Protein AF-A0A1D1XRZ3-F1 (afdb_monomer)

Secondary structure (DSSP, 8-state):
------PPP------TTHHHHHHHHHHHHHHHHHHHHHHH-SS--SEEEE-SBTTTBSS-GGG--TTS-----TTHHHHHHHHHHTT-EEEEEE--S-HHHHHHHHHHTT-GGG-SEEEE---THHHHTTS--

Organism: NCBI:txid1678845

InterPro domains:
  IPR010036 Magnesium-dependent phosphatase-1, eukaryotic/archaeal-type [PF12689] (44-65)
  IPR010036 Magnesium-dependent phosphatase-1, eukaryotic/archaeal-type [PF12689] (71-125)
  IPR010036 Magnesium-dependent phosphatase-1, eukaryotic/archaeal-type [PTHR17901] (25-129)
  IPR023214 HAD superfamily [G3DSA:3.40.50.1000] (27-130)
  IPR036412 HAD-like superfamily [SSF56784] (45-119)

Mean predicted aligned error: 11.63 Å

pLDDT: mean 78.83, std 21.09, range [36.09, 97.38]

Nearest PDB structures (foldseek):
  1u7p-assembly4_D  TM=8.134E-01  e=3.973E-05  Mus musculus
  2wm8-assembly1_A  TM=6.400E-01  e=1.114E-04  Homo sapiens
  4fyp-assembly1_B  TM=5.823E-01  e=1.012E-02  Arabidopsis thaliana
  1fuy-assembly1_B-2  TM=4.858E-01  e=8.620E-01  Salmonella enterica subsp. enterica serovar Typhimurium

Sequence (133 aa):
EETSSKLPPCGHGSEEGRVGDRAAMGDERVKEEALQILGVFQALPRLVVFDLDYTLWPFYCDCRSKREMPSLYPHAKGILYALKDKGIDVAIASRSSTPDIAKTFLDKLGIKSIFGAQVSLISPFSIYNSLML

Foldseek 3Di:
DDDDDDDDDDDPDPPPPDPVVVLVVLLQVLLVVLLVVQVVDPDDAQEDEFEDDVTQFPHQLQVDDLVDATDGDSNNNSNLVSCVVVNRAYEYEYQHCCVVSVVSNCVSVVNPVSHPYYDHDPPPVVVVVVVPD

Structure (mmCIF, N/CA/C/O backbone):
data_AF-A0A1D1XRZ3-F1
#
_entry.id   AF-A0A1D1XRZ3-F1
#
loop_
_atom_site.group_PDB
_atom_site.id
_atom_site.type_symbol
_atom_site.label_atom_id
_atom_site.label_alt_id
_atom_site.label_comp_id
_atom_site.label_asym_id
_atom_site.label_entity_id
_atom_site.label_seq_id
_atom_site.pdbx_PDB_ins_code
_atom_site.Cartn_x
_atom_site.Cartn_y
_atom_site.Cartn_z
_atom_site.occupancy
_atom_site.B_iso_or_equiv
_atom_site.auth_seq_id
_atom_site.auth_comp_id
_atom_site.auth_asym_id
_atom_site.auth_atom_id
_atom_site.pdbx_PDB_model_num
ATOM 1 N N . GLU A 1 1 ? 62.741 34.752 -0.622 1.00 43.88 1 GLU A N 1
ATOM 2 C CA . GLU A 1 1 ? 61.281 34.722 -0.799 1.00 43.88 1 GLU A CA 1
ATOM 3 C C . GLU A 1 1 ? 60.922 33.487 -1.599 1.00 43.88 1 GLU A C 1
ATOM 5 O O . GLU A 1 1 ? 61.296 33.412 -2.756 1.00 43.88 1 GLU A O 1
ATOM 10 N N . GLU A 1 2 ? 60.261 32.515 -0.979 1.00 38.56 2 GLU A N 1
ATOM 11 C CA . GLU A 1 2 ? 59.437 31.544 -1.702 1.00 38.56 2 GLU A CA 1
ATOM 12 C C . GLU A 1 2 ? 58.365 31.067 -0.717 1.00 38.56 2 GLU A C 1
ATOM 14 O O . GLU A 1 2 ? 58.628 30.342 0.243 1.00 38.56 2 GLU A O 1
ATOM 19 N N . THR A 1 3 ? 57.170 31.631 -0.856 1.00 39.47 3 THR A N 1
ATOM 20 C CA . THR A 1 3 ? 56.033 31.423 0.037 1.00 39.47 3 THR A CA 1
ATOM 21 C C . THR A 1 3 ? 55.259 30.188 -0.415 1.00 39.47 3 THR A C 1
ATOM 23 O O . THR A 1 3 ? 54.497 30.210 -1.378 1.00 39.47 3 THR A O 1
A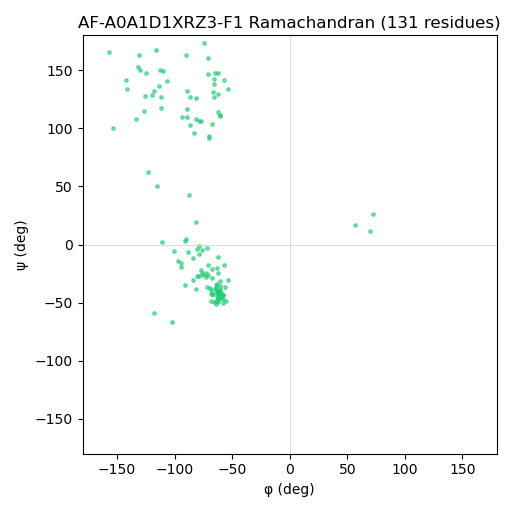TOM 26 N N . SER A 1 4 ? 55.457 29.082 0.303 1.00 44.47 4 SER A N 1
ATOM 27 C CA . SER A 1 4 ? 54.668 27.858 0.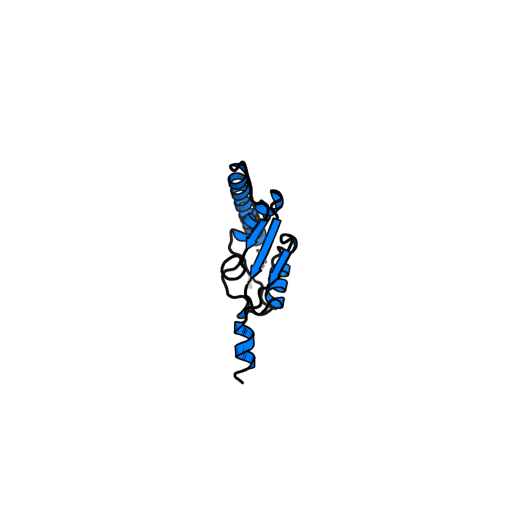152 1.00 44.47 4 SER A CA 1
ATOM 28 C C . SER A 1 4 ? 53.228 28.112 0.618 1.00 44.47 4 SER A C 1
ATOM 30 O O . SER A 1 4 ? 52.946 28.221 1.813 1.00 44.47 4 SER A O 1
ATOM 32 N N . SER A 1 5 ? 52.313 28.266 -0.338 1.00 45.34 5 SER A N 1
ATOM 33 C CA . SER A 1 5 ? 50.883 28.446 -0.094 1.00 45.34 5 SER A CA 1
ATOM 34 C C . SER A 1 5 ? 50.229 27.097 0.215 1.00 45.34 5 SER A C 1
ATOM 36 O O . SER A 1 5 ? 50.043 26.234 -0.640 1.00 45.34 5 SER A O 1
ATOM 38 N N . LYS A 1 6 ? 49.889 26.904 1.490 1.00 53.28 6 LYS A N 1
ATOM 39 C CA . LYS A 1 6 ? 49.174 25.732 1.997 1.00 53.28 6 LYS A CA 1
ATOM 40 C C . LYS A 1 6 ? 47.675 25.916 1.724 1.00 53.28 6 LYS A C 1
ATOM 42 O O . LYS A 1 6 ? 47.035 26.752 2.355 1.00 53.28 6 LYS A O 1
ATOM 47 N N . LEU A 1 7 ? 47.125 25.166 0.770 1.00 43.53 7 LEU A N 1
ATOM 48 C CA . LEU A 1 7 ? 45.678 25.091 0.527 1.00 43.53 7 LEU A CA 1
ATOM 49 C C . LEU A 1 7 ? 44.965 24.430 1.727 1.00 43.53 7 LEU A C 1
ATOM 51 O O . LEU A 1 7 ? 45.513 23.486 2.307 1.00 43.53 7 LEU A O 1
ATOM 55 N N . PRO A 1 8 ? 43.758 24.885 2.114 1.00 42.22 8 PRO A N 1
ATOM 56 C CA . PRO A 1 8 ? 42.988 24.245 3.175 1.00 42.22 8 PRO A CA 1
ATOM 57 C C . PRO A 1 8 ? 42.448 22.878 2.713 1.00 42.22 8 PRO A C 1
ATOM 59 O O . PRO A 1 8 ? 42.118 22.714 1.535 1.00 42.22 8 PRO A O 1
ATOM 62 N N . PRO A 1 9 ? 42.332 21.883 3.612 1.00 42.09 9 PRO A N 1
ATOM 63 C CA . PRO A 1 9 ? 41.766 20.590 3.257 1.00 42.09 9 PRO A CA 1
ATOM 64 C C . PRO A 1 9 ? 40.278 20.740 2.918 1.00 42.09 9 PRO A C 1
ATOM 66 O O . PRO A 1 9 ? 39.512 21.347 3.668 1.00 42.09 9 PRO A O 1
ATOM 69 N N . CYS A 1 10 ? 39.872 20.161 1.787 1.00 39.84 10 CYS A N 1
ATOM 70 C CA . CYS A 1 10 ? 38.468 19.999 1.426 1.00 39.84 10 CYS A CA 1
ATOM 71 C C . CYS A 1 10 ? 37.781 19.135 2.489 1.00 39.84 10 CYS A C 1
ATOM 73 O O . CYS A 1 10 ? 38.061 17.940 2.603 1.00 39.84 10 CYS A O 1
ATOM 75 N N . GLY A 1 11 ? 36.897 19.745 3.278 1.00 41.00 11 GLY A N 1
ATOM 76 C CA . GLY A 1 11 ? 36.048 19.027 4.217 1.00 41.00 11 GLY A CA 1
ATOM 77 C C . GLY A 1 11 ? 35.127 18.075 3.460 1.00 41.00 11 GLY A C 1
ATOM 78 O O . GLY A 1 11 ? 34.259 18.512 2.711 1.00 41.00 11 GLY A O 1
ATOM 79 N N . HIS A 1 12 ? 35.313 16.772 3.663 1.00 41.09 12 HIS A N 1
ATOM 80 C CA . HIS A 1 12 ? 34.293 15.772 3.365 1.00 41.09 12 HIS A CA 1
ATOM 81 C C . HIS A 1 12 ? 33.167 15.937 4.393 1.00 41.09 12 HIS A C 1
ATOM 83 O O . HIS A 1 12 ? 33.223 15.390 5.492 1.00 41.09 12 HIS A O 1
ATOM 89 N N . GLY A 1 13 ? 32.165 16.746 4.053 1.00 36.09 13 GLY A N 1
ATOM 90 C CA . GLY A 1 13 ? 30.874 16.719 4.728 1.00 36.09 13 GLY A CA 1
ATOM 91 C C . GLY A 1 13 ? 30.090 15.512 4.228 1.00 36.09 13 GLY A C 1
ATOM 92 O O . GLY A 1 13 ? 29.612 15.508 3.099 1.00 36.09 13 GLY A O 1
ATOM 93 N N . SER A 1 14 ? 29.976 14.476 5.050 1.00 41.88 14 SER A N 1
ATOM 94 C CA . SER A 1 14 ? 29.066 13.355 4.835 1.00 41.88 14 SER A CA 1
ATOM 95 C C . SER A 1 14 ? 27.617 13.826 5.029 1.00 41.88 14 SER A C 1
ATOM 97 O O . SER A 1 14 ? 27.084 13.837 6.136 1.00 41.88 14 SER A O 1
ATOM 99 N N . GLU A 1 15 ? 26.957 14.227 3.940 1.00 45.53 15 GLU A N 1
ATOM 100 C CA . GLU A 1 15 ? 25.520 14.560 3.900 1.00 45.53 15 GLU A CA 1
ATOM 101 C C . GLU A 1 15 ? 24.600 13.324 3.781 1.00 45.53 15 GLU A C 1
ATOM 103 O O . GLU A 1 15 ? 23.425 13.442 3.441 1.00 45.53 15 GLU A O 1
ATOM 108 N N . GLU A 1 16 ? 25.079 12.122 4.105 1.00 42.56 16 GLU A N 1
ATOM 109 C CA . GLU A 1 16 ? 24.305 10.879 3.931 1.00 42.56 16 GLU A CA 1
ATOM 110 C C . GLU A 1 16 ? 23.281 10.593 5.051 1.00 42.56 16 GLU A C 1
ATOM 112 O O . GLU A 1 16 ? 22.487 9.665 4.934 1.00 42.56 16 GLU A O 1
ATOM 117 N N . GLY A 1 17 ? 23.213 11.410 6.109 1.00 43.34 17 GLY A N 1
ATOM 118 C CA . GLY A 1 17 ? 22.312 11.170 7.252 1.00 43.34 17 GLY A CA 1
ATOM 119 C C . GLY A 1 17 ? 20.965 11.907 7.245 1.00 43.34 17 GLY A C 1
ATOM 120 O O . GLY A 1 17 ? 20.091 11.581 8.035 1.00 43.34 17 GLY A O 1
ATOM 121 N N . ARG A 1 18 ? 20.756 12.925 6.396 1.00 50.03 18 ARG A N 1
ATOM 122 C CA . ARG A 1 18 ? 19.647 13.891 6.596 1.00 50.03 18 ARG A CA 1
ATOM 123 C C . ARG A 1 18 ? 18.358 13.562 5.829 1.00 50.03 18 ARG A C 1
ATOM 125 O O . ARG A 1 18 ? 17.291 14.079 6.160 1.00 50.03 18 ARG A O 1
ATOM 132 N N . VAL A 1 19 ? 18.444 12.736 4.785 1.00 56.22 19 VAL A N 1
ATOM 133 C CA . VAL A 1 19 ? 17.304 12.439 3.895 1.00 56.22 19 VAL A CA 1
ATOM 134 C C . VAL A 1 19 ? 16.377 11.376 4.496 1.00 56.22 19 VAL A C 1
ATOM 136 O O . VAL A 1 19 ? 15.158 11.518 4.399 1.00 56.22 19 VAL A O 1
ATOM 139 N N . GLY A 1 20 ? 16.936 10.363 5.171 1.00 57.34 20 GLY A N 1
ATOM 140 C CA . GLY A 1 20 ? 16.165 9.290 5.813 1.00 57.34 20 GLY A CA 1
ATOM 141 C C . GLY A 1 20 ? 15.247 9.796 6.928 1.00 57.34 20 GLY A C 1
ATOM 142 O O . GLY A 1 20 ? 14.062 9.466 6.947 1.00 57.34 20 GLY A O 1
ATOM 143 N N . ASP A 1 21 ? 15.760 10.684 7.781 1.00 59.59 21 ASP A N 1
ATOM 144 C CA . ASP A 1 21 ? 15.007 11.236 8.913 1.00 59.59 21 ASP A CA 1
ATOM 145 C C . ASP A 1 21 ? 13.808 12.079 8.464 1.00 59.59 21 ASP A C 1
ATOM 147 O O . ASP A 1 21 ? 12.730 11.999 9.048 1.00 59.59 21 ASP A O 1
ATOM 151 N N . ARG A 1 22 ? 13.942 12.858 7.381 1.00 65.44 22 ARG A N 1
ATOM 152 C CA . ARG A 1 22 ? 12.825 13.670 6.865 1.00 65.44 22 ARG A CA 1
ATOM 153 C C . ARG A 1 22 ? 11.703 12.822 6.277 1.00 65.44 22 ARG A C 1
ATOM 155 O O . ARG A 1 22 ? 10.539 13.164 6.467 1.00 65.44 22 ARG A O 1
ATOM 162 N N . ALA A 1 23 ? 12.041 11.747 5.565 1.00 68.12 23 ALA A N 1
ATOM 163 C CA . ALA A 1 23 ? 11.046 10.837 5.006 1.00 68.12 23 ALA A CA 1
ATOM 164 C C . ALA A 1 23 ? 10.302 10.082 6.118 1.00 68.12 23 ALA A C 1
ATOM 166 O O . ALA A 1 23 ? 9.077 10.019 6.092 1.00 68.12 23 ALA A O 1
ATOM 167 N N . ALA A 1 24 ? 11.024 9.604 7.137 1.00 72.38 24 ALA A N 1
ATOM 168 C CA . ALA A 1 24 ? 10.428 8.952 8.301 1.00 72.38 24 ALA A CA 1
ATOM 169 C C . ALA A 1 24 ? 9.495 9.891 9.087 1.00 72.38 24 ALA A C 1
ATOM 171 O O . ALA A 1 24 ? 8.384 9.505 9.439 1.00 72.38 24 ALA A O 1
ATOM 172 N N . MET A 1 25 ? 9.900 11.150 9.289 1.00 75.88 25 MET A N 1
ATOM 173 C CA . MET A 1 25 ? 9.043 12.177 9.897 1.00 75.88 25 MET A CA 1
ATOM 174 C C . MET A 1 25 ? 7.796 12.480 9.054 1.00 75.88 25 MET A C 1
ATOM 176 O O . MET A 1 25 ? 6.742 12.797 9.600 1.00 75.88 25 MET A O 1
ATOM 180 N N . GLY A 1 26 ? 7.904 12.404 7.724 1.00 85.38 26 GLY A N 1
ATOM 181 C CA . GLY A 1 26 ? 6.763 12.520 6.817 1.00 85.38 26 GLY A CA 1
ATOM 182 C C . GLY A 1 26 ? 5.783 11.359 6.981 1.00 85.38 26 GLY A C 1
ATOM 183 O O . GLY A 1 26 ? 4.593 11.597 7.170 1.00 85.38 26 GLY A O 1
ATOM 184 N N . ASP A 1 27 ? 6.291 10.125 6.975 1.00 89.12 27 ASP A N 1
ATOM 185 C CA . ASP A 1 27 ? 5.490 8.910 7.159 1.00 89.12 27 ASP A CA 1
ATOM 186 C C . ASP A 1 27 ? 4.721 8.928 8.492 1.00 89.12 27 ASP A C 1
ATOM 188 O O . ASP A 1 27 ? 3.536 8.590 8.517 1.00 89.12 27 ASP A O 1
ATOM 192 N N . GLU A 1 28 ? 5.369 9.352 9.584 1.00 93.44 28 GLU A N 1
ATOM 193 C CA . GLU A 1 28 ? 4.752 9.378 10.918 1.00 93.44 28 GLU A CA 1
ATOM 194 C C . GLU A 1 28 ? 3.610 10.395 10.998 1.00 93.44 28 GLU A C 1
ATOM 196 O O . GLU A 1 28 ? 2.527 10.073 11.479 1.00 93.44 28 GLU A O 1
ATOM 201 N N . ARG A 1 29 ? 3.789 11.594 10.431 1.00 95.25 29 ARG A N 1
ATOM 202 C CA . ARG A 1 29 ? 2.717 12.601 10.374 1.00 95.25 29 ARG A CA 1
ATOM 203 C C . ARG A 1 29 ? 1.499 12.097 9.605 1.00 95.25 29 ARG A C 1
ATOM 205 O O . ARG A 1 29 ? 0.370 12.253 10.057 1.00 95.25 29 ARG A O 1
ATOM 212 N N . VAL A 1 30 ? 1.725 11.456 8.458 1.00 96.62 30 VAL A N 1
ATOM 213 C CA . VAL A 1 30 ? 0.640 10.877 7.649 1.00 96.62 30 VAL A CA 1
ATOM 214 C C . VAL A 1 30 ? -0.078 9.768 8.408 1.00 96.62 30 VAL A C 1
ATOM 216 O O . VAL A 1 30 ? -1.303 9.660 8.351 1.00 96.62 30 VAL A O 1
ATOM 219 N N . LYS A 1 31 ? 0.678 8.938 9.128 1.00 96.81 31 LYS A N 1
ATOM 220 C CA . LYS A 1 31 ? 0.126 7.884 9.972 1.00 96.81 31 LYS A CA 1
ATOM 221 C C . LYS A 1 31 ? -0.747 8.465 11.088 1.00 96.81 31 LYS A C 1
ATOM 223 O O . LYS A 1 31 ? -1.864 7.988 11.273 1.00 96.81 31 LYS A O 1
ATOM 228 N N . GLU A 1 32 ? -0.280 9.486 11.804 1.00 97.00 32 GLU A N 1
ATOM 229 C CA . GLU A 1 32 ? -1.047 10.164 12.857 1.00 97.00 32 GLU A CA 1
ATOM 230 C C . GLU A 1 32 ? -2.363 10.745 12.322 1.00 97.00 32 GLU A C 1
ATOM 232 O O . GLU A 1 32 ? -3.424 10.502 12.899 1.00 97.00 32 GLU A O 1
ATOM 237 N N . GLU A 1 33 ? -2.318 11.446 11.186 1.00 97.38 33 GLU A N 1
ATOM 238 C CA . GLU A 1 33 ? -3.510 11.992 10.525 1.00 97.38 33 GLU A CA 1
ATOM 239 C C . GLU A 1 33 ? -4.497 10.879 10.131 1.00 97.38 33 GLU A C 1
ATOM 241 O O . GLU A 1 33 ? -5.696 10.964 10.413 1.00 97.38 33 GLU A O 1
ATOM 246 N N . ALA A 1 34 ? -4.006 9.782 9.548 1.00 97.00 34 ALA A N 1
ATOM 247 C CA . ALA A 1 34 ? -4.840 8.635 9.203 1.00 97.00 34 ALA A CA 1
ATOM 248 C C . ALA A 1 34 ? -5.461 7.970 10.448 1.00 97.00 34 ALA A C 1
ATOM 250 O O . ALA A 1 34 ? -6.640 7.612 10.433 1.00 97.00 34 ALA A O 1
ATOM 251 N N . LEU A 1 35 ? -4.713 7.844 11.549 1.00 97.38 35 LEU A N 1
ATOM 252 C CA . LEU A 1 35 ? -5.218 7.310 12.818 1.00 97.38 35 LEU A CA 1
ATOM 253 C C . LEU A 1 35 ? -6.309 8.191 13.432 1.00 97.38 35 LEU A C 1
ATOM 255 O O . LEU A 1 35 ? -7.268 7.650 13.994 1.00 97.38 35 LEU A O 1
ATOM 259 N N . GLN A 1 36 ? -6.180 9.516 13.319 1.00 97.06 36 GLN A N 1
ATOM 260 C CA . GLN A 1 36 ? -7.211 10.461 13.746 1.00 97.06 36 GLN A CA 1
ATOM 261 C C . GLN A 1 36 ? -8.491 10.257 12.940 1.00 97.06 36 GLN A C 1
ATOM 263 O O . GLN A 1 36 ? -9.546 10.067 13.539 1.00 97.06 36 GLN A O 1
ATOM 268 N N . ILE A 1 37 ? -8.393 10.199 11.607 1.00 96.19 37 ILE A N 1
ATOM 269 C CA . ILE A 1 37 ? -9.541 9.962 10.720 1.00 96.19 37 ILE A CA 1
ATOM 270 C C . ILE A 1 37 ? -10.227 8.640 11.072 1.00 96.19 37 ILE A C 1
ATOM 272 O O . ILE A 1 37 ? -11.433 8.618 11.304 1.00 96.19 37 ILE A O 1
ATOM 276 N N . LEU A 1 38 ? -9.466 7.546 11.184 1.00 95.56 38 LEU A N 1
ATOM 277 C CA . LEU A 1 38 ? -10.000 6.235 11.567 1.00 95.56 38 LEU A CA 1
ATOM 278 C C . LEU A 1 38 ? -10.645 6.260 12.964 1.00 95.56 38 LEU A C 1
ATOM 280 O O . LEU A 1 38 ? -11.599 5.531 13.211 1.00 95.56 38 LEU A O 1
ATOM 284 N N . GLY A 1 39 ? -10.153 7.101 13.878 1.00 94.62 39 GLY A N 1
ATOM 285 C CA . GLY A 1 39 ? -10.702 7.268 15.225 1.00 94.62 39 GLY A CA 1
ATOM 286 C C . GLY A 1 39 ? -12.060 7.974 15.292 1.00 94.62 39 GLY A C 1
ATOM 287 O O . GLY A 1 39 ? -12.739 7.845 16.307 1.00 94.62 39 GLY A O 1
ATOM 288 N N . VAL A 1 40 ? -12.476 8.688 14.239 1.00 96.62 40 VAL A N 1
ATOM 289 C CA . VAL A 1 40 ? -13.789 9.364 14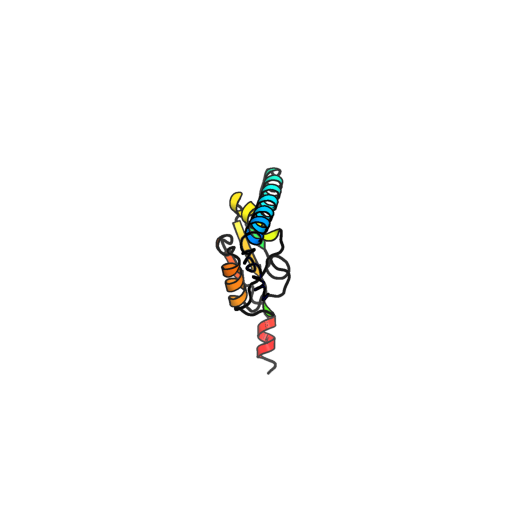.185 1.00 96.62 40 VAL A CA 1
ATOM 290 C C . VAL A 1 40 ? -14.929 8.372 13.924 1.00 96.62 40 VAL A C 1
ATOM 292 O O . VAL A 1 40 ? -16.078 8.626 14.289 1.00 96.62 40 VAL A O 1
ATOM 295 N N . PHE A 1 41 ? -14.638 7.230 13.303 1.00 93.94 41 PHE A N 1
ATOM 296 C CA . PHE A 1 41 ? -15.654 6.256 12.916 1.00 93.94 41 PHE A CA 1
ATOM 297 C C . PHE A 1 41 ? -15.924 5.245 14.036 1.00 93.94 41 PHE A C 1
ATOM 299 O O . PHE A 1 41 ? -15.008 4.640 14.585 1.00 93.94 41 PHE A O 1
ATOM 306 N N . GLN A 1 42 ? -17.206 5.009 14.337 1.00 92.31 42 GLN A N 1
ATOM 307 C CA . GLN A 1 42 ? -17.621 3.995 15.321 1.00 92.31 42 GLN A CA 1
ATOM 308 C C . GLN A 1 42 ? -17.446 2.560 14.807 1.00 92.31 42 GLN A C 1
ATOM 310 O O . GLN A 1 42 ? -17.248 1.638 15.595 1.00 92.31 42 GLN A O 1
ATOM 315 N N . ALA A 1 43 ? -17.528 2.367 13.490 1.00 95.00 43 ALA A N 1
ATOM 316 C CA . ALA A 1 43 ? -17.360 1.079 12.838 1.00 95.00 43 ALA A CA 1
ATOM 317 C C . ALA A 1 43 ? -16.280 1.191 11.762 1.00 95.00 43 ALA A C 1
ATOM 319 O O . ALA A 1 43 ? -16.346 2.064 10.896 1.00 95.00 43 ALA A O 1
ATOM 320 N N . LEU A 1 44 ? -15.301 0.289 11.820 1.00 96.00 44 LEU A N 1
ATOM 321 C CA . LEU A 1 44 ? -14.208 0.200 10.859 1.00 96.00 44 LEU A CA 1
ATOM 322 C C . LEU A 1 44 ? -14.353 -1.066 10.006 1.00 96.00 44 LEU A C 1
ATOM 324 O O . LEU A 1 44 ? -14.886 -2.075 10.483 1.00 96.00 44 LEU A O 1
ATOM 328 N N . PRO A 1 45 ? -13.892 -1.037 8.745 1.00 95.62 45 PRO A N 1
ATOM 329 C CA 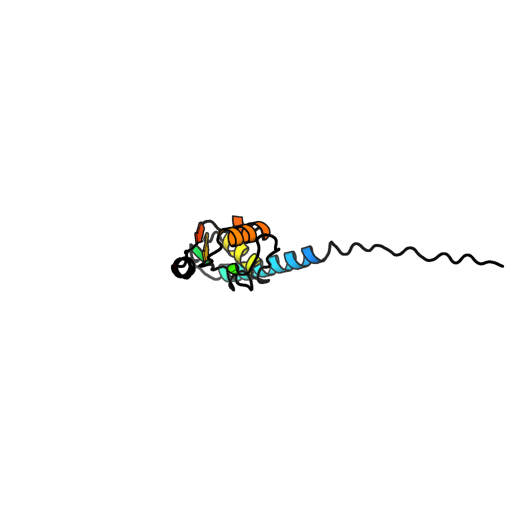. PRO A 1 45 ? -13.836 -2.240 7.931 1.00 95.62 45 PRO A CA 1
ATOM 330 C C . PRO A 1 45 ? -12.898 -3.263 8.572 1.00 95.62 45 PRO A C 1
ATOM 332 O O . PRO A 1 45 ? -11.894 -2.910 9.185 1.00 95.62 45 PRO A O 1
ATOM 335 N N . ARG A 1 46 ? -13.205 -4.549 8.392 1.00 94.56 46 ARG A N 1
ATOM 336 C CA . ARG A 1 46 ? -12.321 -5.632 8.849 1.00 94.56 46 ARG A CA 1
ATOM 337 C C . ARG A 1 46 ? -11.144 -5.868 7.908 1.00 94.56 46 ARG A C 1
ATOM 339 O O . ARG A 1 46 ? -10.116 -6.346 8.359 1.00 94.56 46 ARG A O 1
ATOM 346 N N . LEU A 1 47 ? -11.313 -5.541 6.626 1.00 94.81 47 LEU A N 1
ATOM 347 C CA . LEU A 1 47 ? -10.340 -5.770 5.565 1.00 94.81 47 LEU A CA 1
ATOM 348 C C . LEU A 1 47 ? -10.328 -4.584 4.598 1.00 94.81 47 LEU A C 1
ATOM 350 O O . LEU A 1 47 ? -11.387 -4.151 4.141 1.00 94.81 47 LEU A O 1
ATOM 354 N N . VAL A 1 48 ? -9.136 -4.115 4.239 1.00 95.38 48 VAL A N 1
ATOM 355 C CA . VAL A 1 48 ? -8.902 -3.170 3.141 1.00 95.38 48 VAL A CA 1
ATOM 356 C C . VAL A 1 48 ? -7.994 -3.834 2.112 1.00 95.38 48 VAL A C 1
ATOM 358 O O . VAL A 1 48 ? -6.941 -4.375 2.449 1.00 95.38 48 VAL A O 1
ATOM 361 N N . VAL A 1 49 ? -8.406 -3.803 0.845 1.00 94.88 49 VAL A N 1
ATOM 362 C CA . VAL A 1 49 ? -7.663 -4.411 -0.263 1.00 94.88 49 VAL A CA 1
ATOM 363 C C . VAL A 1 49 ? -7.118 -3.312 -1.168 1.00 94.88 49 VAL A C 1
ATOM 365 O O . VAL A 1 49 ? -7.881 -2.467 -1.629 1.00 94.88 49 VAL A O 1
ATOM 368 N N . PHE A 1 50 ? -5.813 -3.336 -1.429 1.00 94.00 50 PHE A N 1
ATOM 369 C CA . PHE A 1 50 ? -5.134 -2.404 -2.330 1.00 94.00 50 PHE A CA 1
ATOM 370 C C . PHE A 1 50 ? -4.748 -3.091 -3.643 1.00 94.00 50 PHE A C 1
ATOM 372 O O . PHE A 1 50 ? -4.267 -4.226 -3.637 1.00 94.00 50 PHE A O 1
ATOM 379 N N . ASP A 1 51 ? -4.897 -2.386 -4.765 1.00 93.12 51 ASP A N 1
ATOM 380 C CA . ASP A 1 51 ? -4.103 -2.692 -5.961 1.00 93.12 51 ASP A CA 1
ATOM 381 C C . ASP A 1 51 ? -2.658 -2.193 -5.763 1.00 93.12 51 ASP A C 1
ATOM 383 O O . ASP A 1 51 ? -2.324 -1.557 -4.761 1.00 93.12 51 ASP A O 1
ATOM 387 N N . LEU A 1 52 ? -1.774 -2.513 -6.700 1.00 92.56 52 LEU A N 1
ATOM 388 C CA . LEU A 1 52 ? -0.369 -2.134 -6.684 1.00 92.56 52 LEU A CA 1
ATOM 389 C C . LEU A 1 52 ? -0.096 -0.958 -7.624 1.00 92.56 52 LEU A C 1
ATOM 391 O O . LEU A 1 52 ? 0.225 0.145 -7.168 1.00 92.56 52 LEU A O 1
ATOM 395 N N . ASP A 1 53 ? -0.242 -1.199 -8.926 1.00 92.31 53 ASP A N 1
ATOM 396 C CA . ASP A 1 53 ? 0.122 -0.256 -9.981 1.00 92.31 53 ASP A CA 1
ATOM 397 C C . ASP A 1 53 ? -0.770 0.984 -9.924 1.00 92.31 53 ASP A C 1
ATOM 399 O O . ASP A 1 53 ? -1.995 0.888 -9.890 1.00 92.31 53 ASP A O 1
ATOM 403 N N . TYR A 1 54 ? -0.150 2.164 -9.871 1.00 93.69 54 TYR A N 1
ATOM 404 C CA . TYR A 1 54 ? -0.829 3.456 -9.696 1.00 93.69 54 TYR A CA 1
ATOM 405 C C . TYR A 1 54 ? -1.700 3.575 -8.436 1.00 93.69 54 TYR A C 1
ATOM 407 O O . TYR A 1 54 ? -2.497 4.502 -8.322 1.00 93.69 54 TYR A O 1
ATOM 415 N N . THR A 1 55 ? -1.508 2.683 -7.462 1.00 94.81 55 THR A N 1
ATOM 416 C CA . THR A 1 55 ? -2.171 2.745 -6.154 1.00 94.81 55 THR A CA 1
ATOM 417 C C . THR A 1 55 ? -1.143 2.915 -5.043 1.00 94.81 55 THR A C 1
ATOM 419 O O . THR A 1 55 ? -1.165 3.912 -4.326 1.00 94.81 55 THR A O 1
ATOM 422 N N . LEU A 1 56 ? -0.194 1.982 -4.920 1.00 94.50 56 LEU A N 1
ATOM 423 C CA . LEU A 1 56 ? 0.893 2.085 -3.942 1.00 94.50 56 LEU A CA 1
ATOM 424 C C . LEU A 1 56 ? 2.120 2.787 -4.524 1.00 94.50 56 LEU A C 1
ATOM 426 O O . LEU A 1 56 ? 2.792 3.537 -3.816 1.00 94.50 56 LEU A O 1
ATOM 430 N N . TRP A 1 57 ? 2.387 2.585 -5.814 1.00 94.50 57 TRP A N 1
ATOM 431 C CA . TRP A 1 57 ? 3.527 3.166 -6.517 1.00 94.50 57 TRP A CA 1
ATOM 432 C C . TRP A 1 57 ? 3.127 3.806 -7.858 1.00 94.50 57 TRP A C 1
ATOM 434 O O . TRP A 1 57 ? 2.157 3.375 -8.482 1.00 94.50 57 TRP A O 1
ATOM 444 N N . PRO A 1 58 ? 3.865 4.824 -8.344 1.00 94.38 58 PRO A N 1
ATOM 445 C CA . PRO A 1 58 ? 3.483 5.607 -9.523 1.00 94.38 58 PRO A CA 1
ATOM 446 C C . PRO A 1 58 ? 3.966 4.992 -10.854 1.00 94.38 58 PRO A C 1
ATOM 448 O O . PRO A 1 58 ? 4.502 5.695 -11.712 1.00 94.38 58 PRO A O 1
ATOM 451 N N . PHE A 1 59 ? 3.849 3.674 -11.031 1.00 92.00 59 PHE A N 1
ATOM 452 C CA . PHE A 1 59 ? 4.285 2.977 -12.249 1.00 92.00 59 PHE A CA 1
ATOM 453 C C . PHE A 1 59 ? 3.570 1.634 -12.447 1.00 92.00 59 PHE A C 1
ATOM 455 O O . PHE A 1 59 ? 2.991 1.093 -11.510 1.00 92.00 59 PHE A O 1
ATOM 462 N N . TYR A 1 60 ? 3.670 1.077 -13.658 1.00 90.75 60 TYR A N 1
ATOM 463 C CA . TYR A 1 60 ? 3.348 -0.327 -13.931 1.00 90.75 60 TYR A CA 1
ATOM 464 C C . TYR A 1 60 ? 4.517 -1.233 -13.539 1.00 90.75 60 TYR A C 1
ATOM 466 O O . TYR A 1 60 ? 5.642 -1.027 -14.006 1.00 90.75 60 TYR A O 1
ATOM 474 N N . CYS A 1 61 ? 4.261 -2.238 -12.704 1.00 88.00 61 CYS A N 1
ATOM 475 C CA . CYS A 1 61 ? 5.270 -3.192 -12.246 1.00 88.00 61 CYS A CA 1
ATOM 476 C C . CYS A 1 61 ? 5.839 -4.031 -13.404 1.00 88.00 61 CYS A C 1
ATOM 478 O O . CYS A 1 61 ? 7.043 -4.274 -13.453 1.00 88.00 61 CYS A O 1
ATOM 480 N N . ASP A 1 62 ? 5.000 -4.366 -14.390 1.00 85.62 62 ASP A N 1
ATOM 481 C CA . ASP A 1 62 ? 5.357 -5.213 -15.540 1.00 85.62 62 ASP A CA 1
ATOM 482 C C . ASP A 1 62 ? 6.444 -4.596 -16.448 1.00 85.62 62 ASP A C 1
ATOM 484 O O . ASP A 1 62 ? 7.127 -5.309 -17.179 1.00 85.62 62 ASP A O 1
ATOM 488 N N . CYS A 1 63 ? 6.656 -3.278 -16.381 1.00 84.19 63 CYS A N 1
ATOM 489 C CA . CYS A 1 63 ? 7.695 -2.573 -17.141 1.00 84.19 63 CYS A CA 1
ATOM 490 C C . CYS A 1 63 ? 9.044 -2.480 -16.403 1.00 84.19 63 CYS A C 1
ATOM 492 O O . CYS A 1 63 ? 9.938 -1.763 -16.857 1.00 84.19 63 CYS A O 1
ATOM 494 N N . ARG A 1 64 ? 9.181 -3.113 -15.233 1.00 88.06 64 ARG A N 1
ATOM 495 C CA . ARG A 1 64 ? 10.310 -2.914 -14.315 1.00 88.06 64 ARG A CA 1
ATOM 496 C C . ARG A 1 64 ? 11.142 -4.173 -14.146 1.00 88.06 64 ARG A C 1
ATOM 498 O O . ARG A 1 64 ? 10.753 -5.268 -14.531 1.00 88.06 64 ARG A O 1
ATOM 505 N N . SER A 1 65 ? 12.316 -4.015 -13.544 1.00 91.19 65 SER A N 1
ATOM 506 C CA . SER A 1 65 ? 13.205 -5.117 -13.194 1.00 91.19 65 SER A CA 1
ATOM 507 C C . SER A 1 65 ? 13.328 -5.301 -11.681 1.00 9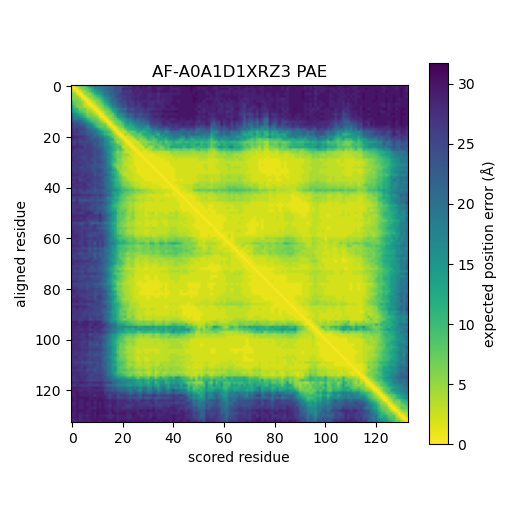1.19 65 SER A C 1
ATOM 509 O O . SER A 1 65 ? 13.341 -4.342 -10.911 1.00 91.19 65 SER A O 1
ATOM 511 N N . LYS A 1 66 ? 13.562 -6.544 -11.237 1.00 89.69 66 LYS A N 1
ATOM 512 C CA . LYS A 1 66 ? 13.845 -6.870 -9.823 1.00 89.69 66 LYS A CA 1
ATOM 513 C C . LYS A 1 66 ? 15.050 -6.132 -9.242 1.00 89.69 66 LYS A C 1
ATOM 515 O O . LYS A 1 66 ? 15.217 -6.112 -8.026 1.00 89.69 66 LYS A O 1
ATOM 520 N N . ARG A 1 67 ? 15.933 -5.580 -10.078 1.00 90.88 67 ARG A N 1
ATOM 521 C CA . ARG A 1 67 ? 17.141 -4.867 -9.637 1.00 90.88 67 ARG A CA 1
ATOM 522 C C . ARG A 1 67 ? 16.838 -3.433 -9.216 1.00 90.88 67 ARG A C 1
ATOM 524 O O . ARG A 1 67 ? 17.507 -2.935 -8.318 1.00 90.88 67 ARG A O 1
ATOM 531 N N . GLU A 1 68 ? 15.793 -2.825 -9.765 1.00 91.94 68 GLU A N 1
ATOM 532 C CA . GLU A 1 68 ? 15.395 -1.453 -9.442 1.00 91.94 68 GLU A CA 1
ATOM 533 C C . GLU A 1 68 ? 14.943 -1.307 -7.984 1.00 91.94 68 GLU A C 1
ATOM 535 O O . GLU A 1 68 ? 14.395 -2.241 -7.386 1.00 91.94 68 GLU A O 1
ATOM 540 N N . MET A 1 69 ? 15.206 -0.134 -7.404 1.00 93.62 69 MET A N 1
ATOM 541 C CA . MET A 1 69 ? 14.651 0.262 -6.114 1.00 93.62 69 MET A CA 1
ATOM 542 C C . MET A 1 69 ? 13.315 0.973 -6.368 1.00 93.62 69 MET A C 1
ATOM 544 O O . MET A 1 69 ? 13.326 2.071 -6.927 1.00 93.62 69 MET A O 1
ATOM 548 N N . PRO A 1 70 ? 12.172 0.363 -6.020 1.0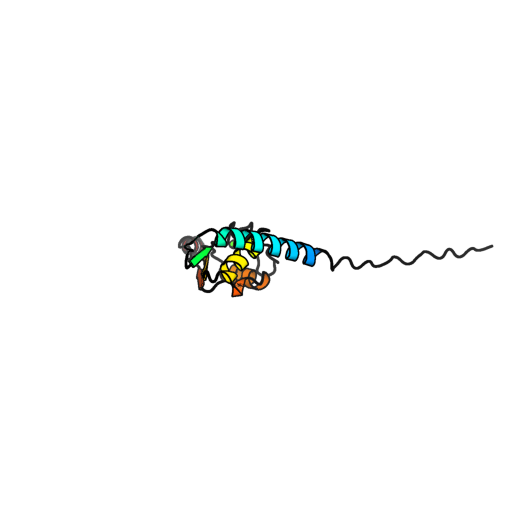0 93.94 70 PRO A N 1
ATOM 549 C CA . PRO A 1 70 ? 10.875 1.009 -6.181 1.00 93.94 70 PRO A CA 1
ATOM 550 C C . PRO A 1 70 ? 10.695 2.150 -5.172 1.00 93.94 70 PRO A C 1
ATOM 552 O O . PRO A 1 70 ? 11.335 2.181 -4.120 1.00 93.94 70 PRO A O 1
ATOM 555 N N . SER A 1 71 ? 9.764 3.052 -5.466 1.00 94.00 71 SER A N 1
ATOM 556 C CA . SER A 1 71 ? 9.288 4.078 -4.539 1.00 94.00 71 SER A CA 1
ATOM 557 C C . SER A 1 71 ? 7.771 3.999 -4.392 1.00 94.00 71 SER A C 1
ATOM 559 O O . SER A 1 71 ? 7.060 3.624 -5.325 1.00 94.00 71 SER A O 1
ATOM 561 N N . LEU A 1 72 ? 7.280 4.341 -3.203 1.00 95.12 72 LEU A N 1
ATOM 562 C CA . LEU A 1 72 ? 5.854 4.478 -2.925 1.00 95.12 72 LEU A CA 1
ATOM 563 C C . LEU A 1 72 ? 5.395 5.914 -3.183 1.00 95.12 72 LEU A C 1
ATOM 565 O O . LEU A 1 72 ? 6.201 6.848 -3.184 1.00 95.12 72 LEU A O 1
ATOM 569 N N . TYR A 1 73 ? 4.083 6.105 -3.313 1.00 95.44 73 TYR A N 1
ATOM 570 C CA . TYR A 1 73 ? 3.511 7.427 -3.082 1.00 95.44 73 TYR A CA 1
ATOM 571 C C . TYR A 1 73 ? 3.870 7.917 -1.668 1.00 95.44 73 TYR A C 1
ATOM 573 O O . TYR A 1 73 ? 3.813 7.115 -0.730 1.00 95.44 73 TYR A O 1
ATOM 581 N N . PRO A 1 74 ? 4.172 9.219 -1.480 1.00 92.75 74 PRO A N 1
ATOM 582 C CA . PRO A 1 74 ? 4.667 9.749 -0.204 1.00 92.75 74 PRO A CA 1
ATOM 583 C C . PRO A 1 74 ? 3.791 9.424 1.011 1.00 92.75 74 PRO A C 1
ATOM 585 O O . PRO A 1 74 ? 4.296 9.270 2.111 1.00 92.75 74 PRO A O 1
ATOM 588 N N . HIS A 1 75 ? 2.479 9.293 0.811 1.00 94.81 75 HIS A N 1
ATOM 589 C CA . HIS A 1 75 ? 1.515 9.054 1.887 1.00 94.81 75 HIS A CA 1
ATOM 590 C C . HIS A 1 75 ? 1.188 7.566 2.096 1.00 94.81 75 HIS A C 1
ATOM 592 O O . HIS A 1 75 ? 0.624 7.190 3.121 1.00 94.81 75 HIS A O 1
ATOM 598 N N . ALA A 1 76 ? 1.514 6.698 1.131 1.00 95.75 76 ALA A N 1
ATOM 599 C CA . ALA A 1 76 ? 1.027 5.318 1.127 1.00 95.75 76 ALA A CA 1
ATOM 600 C C . ALA A 1 76 ? 1.533 4.528 2.338 1.00 95.75 76 ALA A C 1
ATOM 602 O O . ALA A 1 76 ? 0.773 3.796 2.969 1.00 95.75 76 ALA A O 1
ATOM 603 N N . LYS A 1 77 ? 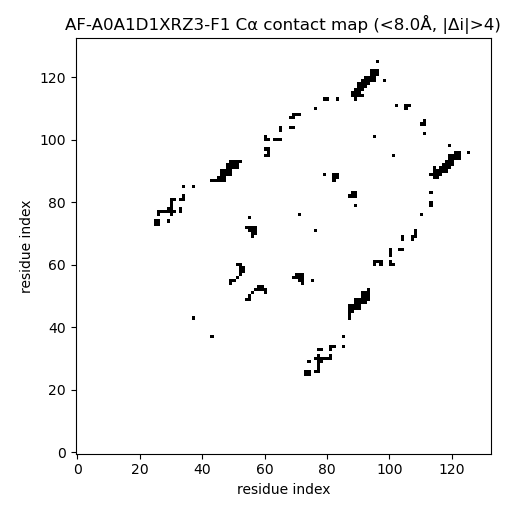2.806 4.708 2.701 1.00 94.69 77 LYS A N 1
ATOM 604 C CA . LYS A 1 77 ? 3.419 3.990 3.818 1.00 94.69 77 LYS A CA 1
ATOM 605 C C . LYS A 1 77 ? 2.763 4.347 5.156 1.00 94.69 77 LYS A C 1
ATOM 607 O O . LYS A 1 77 ? 2.360 3.437 5.876 1.00 94.69 77 LYS A O 1
ATOM 612 N N . GLY A 1 78 ? 2.577 5.637 5.449 1.00 95.50 78 GLY A N 1
ATOM 613 C CA . GLY A 1 78 ? 1.891 6.092 6.665 1.00 95.50 78 GLY A CA 1
ATOM 614 C C . GLY A 1 78 ? 0.461 5.546 6.785 1.00 95.50 78 GLY A C 1
ATOM 615 O O . GLY A 1 78 ? 0.082 5.034 7.838 1.00 95.50 78 GLY A O 1
ATOM 616 N N . ILE A 1 79 ? -0.301 5.549 5.684 1.00 96.81 79 ILE A N 1
ATOM 617 C CA . ILE A 1 79 ? -1.668 4.997 5.639 1.00 96.81 79 ILE A CA 1
ATOM 618 C C . ILE A 1 79 ? -1.674 3.490 5.938 1.00 96.81 79 ILE A C 1
ATOM 620 O O . ILE A 1 79 ? -2.475 3.025 6.749 1.00 96.81 79 ILE A O 1
ATOM 624 N N . LEU A 1 80 ? -0.772 2.720 5.319 1.00 96.12 80 LEU A N 1
ATOM 625 C CA . LEU A 1 80 ? -0.669 1.273 5.540 1.00 96.12 80 LEU A CA 1
ATOM 626 C C . LEU A 1 80 ? -0.371 0.935 7.009 1.00 96.12 80 LEU A C 1
ATOM 628 O O . LEU A 1 80 ? -0.980 0.020 7.566 1.00 96.12 80 LEU A O 1
ATOM 632 N N . TYR A 1 81 ? 0.524 1.688 7.655 1.00 95.75 81 TYR A N 1
ATOM 633 C CA . TYR A 1 81 ? 0.807 1.505 9.081 1.00 95.75 81 TYR A CA 1
ATOM 634 C C . TYR A 1 81 ? -0.360 1.927 9.973 1.00 95.75 81 TYR A C 1
ATOM 636 O O . TYR A 1 81 ? -0.634 1.242 10.953 1.00 95.75 81 TYR A O 1
ATOM 644 N N . ALA A 1 82 ? -1.089 2.992 9.636 1.00 96.81 82 ALA A N 1
ATOM 645 C CA . ALA A 1 82 ? -2.266 3.398 10.403 1.00 96.81 82 ALA A CA 1
ATOM 646 C C . ALA A 1 82 ? -3.363 2.319 10.397 1.00 96.81 82 ALA A C 1
ATOM 648 O O . ALA A 1 82 ? -3.958 2.037 11.437 1.00 96.81 82 ALA A O 1
ATOM 649 N N . LEU A 1 83 ? -3.598 1.675 9.247 1.00 96.25 83 LEU A N 1
ATOM 650 C CA . LEU A 1 83 ? -4.532 0.548 9.138 1.00 96.25 83 LEU A CA 1
ATOM 651 C C . LEU A 1 83 ? -4.083 -0.636 10.003 1.00 96.25 83 LEU A C 1
ATOM 653 O O . LEU A 1 83 ? -4.881 -1.175 10.772 1.00 96.25 83 LEU A O 1
ATOM 657 N N . LYS A 1 84 ? -2.793 -0.988 9.928 1.00 94.25 84 LYS A N 1
ATOM 658 C CA . LYS A 1 84 ? -2.202 -2.065 10.729 1.00 94.25 84 LYS A CA 1
ATOM 659 C C . LYS A 1 84 ? -2.328 -1.803 12.231 1.00 94.25 84 LYS A C 1
ATOM 661 O O . LYS A 1 84 ? -2.752 -2.691 12.965 1.00 94.25 84 LYS A O 1
ATOM 666 N N . ASP A 1 85 ? -2.017 -0.590 12.680 1.00 94.56 85 ASP A N 1
ATOM 667 C CA . ASP A 1 85 ? -2.077 -0.204 14.096 1.00 94.56 85 ASP A CA 1
ATOM 668 C C . ASP A 1 85 ? -3.518 -0.164 14.628 1.00 94.56 85 ASP A C 1
ATOM 670 O O . ASP A 1 85 ? -3.754 -0.437 15.804 1.00 94.56 85 ASP A O 1
ATOM 674 N N . LYS A 1 86 ? -4.507 0.117 13.767 1.00 94.88 86 LYS A N 1
ATOM 675 C CA . LYS A 1 86 ? -5.933 -0.021 14.107 1.00 94.88 86 LYS A CA 1
ATOM 676 C C . LYS A 1 86 ? -6.437 -1.464 14.110 1.00 94.88 86 LYS A C 1
ATOM 678 O O . LYS A 1 86 ? -7.589 -1.680 14.482 1.00 94.88 86 LYS A O 1
ATOM 683 N N . GLY A 1 87 ? -5.613 -2.437 13.723 1.00 93.88 87 GLY A N 1
ATOM 684 C CA . GLY A 1 87 ? -6.012 -3.841 13.633 1.00 93.88 87 GLY A CA 1
ATOM 685 C C . GLY A 1 87 ? -6.949 -4.133 12.460 1.00 93.88 87 GLY A C 1
ATOM 686 O O . GLY A 1 87 ? -7.747 -5.064 12.538 1.00 93.88 87 GLY A O 1
ATOM 687 N N . ILE A 1 88 ? -6.889 -3.324 11.398 1.00 95.31 88 ILE A N 1
ATOM 688 C CA . ILE A 1 88 ? -7.603 -3.580 10.145 1.00 95.31 88 ILE A CA 1
ATOM 689 C C . ILE A 1 88 ? -6.720 -4.480 9.282 1.00 95.31 88 ILE A C 1
ATOM 691 O O . ILE A 1 88 ? -5.563 -4.139 9.019 1.00 95.31 88 ILE A O 1
ATOM 695 N N . ASP A 1 89 ? -7.259 -5.605 8.810 1.00 93.94 89 ASP A N 1
ATOM 696 C CA . ASP A 1 89 ? -6.514 -6.483 7.915 1.00 93.94 89 ASP A CA 1
ATOM 697 C C . ASP A 1 89 ? -6.255 -5.770 6.585 1.00 93.94 89 ASP A C 1
ATOM 699 O O . ASP A 1 89 ? -7.134 -5.111 6.020 1.00 93.94 89 ASP A O 1
ATOM 703 N N . VAL A 1 90 ? -5.041 -5.919 6.059 1.00 94.75 90 VAL A N 1
ATOM 704 C CA . VAL A 1 90 ? -4.657 -5.340 4.771 1.00 94.75 90 VAL A CA 1
ATOM 705 C C . VAL A 1 90 ? -4.284 -6.456 3.806 1.00 94.75 90 VAL A C 1
ATOM 707 O O . VAL A 1 90 ? -3.511 -7.358 4.142 1.00 94.75 90 VAL A O 1
ATOM 710 N N . ALA A 1 91 ? -4.820 -6.390 2.590 1.00 93.25 91 ALA A N 1
ATOM 711 C CA . ALA A 1 91 ? -4.512 -7.328 1.518 1.00 93.25 91 ALA A CA 1
ATOM 712 C C . ALA A 1 91 ? -4.158 -6.616 0.211 1.00 93.25 91 ALA A C 1
ATOM 714 O O . ALA A 1 91 ? -4.455 -5.437 0.018 1.00 93.25 91 ALA A O 1
ATOM 715 N N . ILE A 1 92 ? -3.526 -7.363 -0.694 1.00 92.31 92 ILE A N 1
ATOM 716 C CA . ILE A 1 92 ? -3.212 -6.914 -2.054 1.00 92.31 92 ILE A CA 1
ATOM 717 C C . ILE A 1 92 ? -4.015 -7.728 -3.063 1.00 92.31 92 ILE A C 1
ATOM 719 O O . ILE A 1 92 ? -4.055 -8.957 -2.962 1.00 92.31 92 ILE A O 1
ATOM 723 N N . ALA A 1 93 ? -4.574 -7.049 -4.063 1.00 89.56 93 ALA A N 1
ATOM 724 C CA . ALA A 1 93 ? -5.159 -7.653 -5.253 1.00 89.56 93 ALA A CA 1
ATOM 725 C C . ALA A 1 93 ? -4.666 -6.919 -6.505 1.00 89.56 93 ALA A C 1
ATOM 727 O O . ALA A 1 93 ? -5.093 -5.802 -6.768 1.00 89.56 93 ALA A O 1
ATOM 728 N N . SER A 1 94 ? -3.786 -7.553 -7.285 1.00 84.88 94 SER A N 1
ATOM 729 C CA . SER A 1 94 ? -3.235 -6.946 -8.504 1.00 84.88 94 SER A CA 1
ATOM 730 C C . SER A 1 94 ? -3.332 -7.865 -9.714 1.00 84.88 94 SER A C 1
ATOM 732 O O . SER A 1 94 ? -3.289 -9.090 -9.577 1.00 84.88 94 SER A O 1
ATOM 734 N N . ARG A 1 95 ? -3.448 -7.251 -10.900 1.00 84.69 95 ARG A N 1
ATOM 735 C CA . ARG A 1 95 ? -3.500 -7.924 -12.210 1.00 84.69 95 ARG A CA 1
ATOM 736 C C . ARG A 1 95 ? -2.138 -8.105 -12.883 1.00 84.69 95 ARG A C 1
ATOM 738 O O . ARG A 1 95 ? -2.094 -8.566 -14.023 1.00 84.69 95 ARG A O 1
ATOM 745 N N . SER A 1 96 ? -1.056 -7.708 -12.214 1.00 73.69 96 SER A N 1
ATOM 746 C CA . SER A 1 96 ? 0.302 -7.781 -12.756 1.00 73.69 96 SER A CA 1
ATOM 747 C C . SER A 1 96 ? 0.638 -9.196 -13.242 1.00 73.69 96 SER A C 1
ATOM 749 O O . SER A 1 96 ? 0.398 -10.190 -12.548 1.00 73.69 96 SER A O 1
ATOM 751 N N . SER A 1 97 ? 1.217 -9.275 -14.442 1.00 72.75 97 SER A N 1
ATOM 752 C CA . SER A 1 97 ? 1.727 -10.522 -15.024 1.00 72.75 97 SER A CA 1
ATOM 753 C C . SER A 1 97 ? 3.091 -10.931 -14.448 1.00 72.75 97 SER A C 1
ATOM 755 O O . SER A 1 97 ? 3.610 -11.998 -14.775 1.00 72.75 97 SER A O 1
ATOM 757 N N . THR A 1 98 ? 3.648 -10.116 -13.543 1.00 81.19 98 THR A N 1
ATOM 758 C CA . THR A 1 98 ? 4.983 -10.267 -12.944 1.00 81.19 98 THR A CA 1
ATOM 759 C C . THR A 1 98 ? 4.938 -10.336 -11.402 1.00 81.19 98 THR A C 1
ATOM 761 O O . THR A 1 98 ? 5.511 -9.500 -10.691 1.00 81.19 98 THR A O 1
ATOM 764 N N . PRO A 1 99 ? 4.273 -11.355 -10.813 1.00 84.38 99 PRO A N 1
ATOM 765 C CA . PRO A 1 99 ? 4.069 -11.443 -9.361 1.00 84.38 99 PRO A CA 1
ATOM 766 C C . PRO A 1 99 ? 5.374 -11.558 -8.556 1.00 84.38 99 PRO A C 1
ATOM 768 O O . PRO A 1 99 ? 5.423 -11.218 -7.375 1.00 84.38 99 PRO A O 1
ATOM 771 N N . ASP A 1 100 ? 6.443 -12.050 -9.170 1.00 88.06 100 ASP A N 1
ATOM 772 C CA . ASP A 1 100 ? 7.776 -12.153 -8.589 1.00 88.06 100 ASP A CA 1
ATOM 773 C C . ASP A 1 100 ? 8.473 -10.788 -8.451 1.00 88.06 100 ASP A C 1
ATOM 775 O O . ASP A 1 100 ? 9.161 -10.549 -7.452 1.00 88.06 100 ASP A O 1
ATOM 779 N N . ILE A 1 101 ? 8.277 -9.880 -9.413 1.00 90.12 101 ILE A N 1
ATOM 780 C CA . ILE A 1 101 ? 8.774 -8.497 -9.352 1.00 90.12 101 ILE A CA 1
ATOM 781 C C . ILE A 1 101 ? 8.018 -7.732 -8.269 1.00 90.12 101 ILE A C 1
ATOM 783 O O . ILE A 1 101 ? 8.648 -7.161 -7.377 1.00 90.12 101 ILE A O 1
ATOM 787 N N . ALA A 1 102 ? 6.686 -7.825 -8.266 1.00 90.12 102 ALA A N 1
ATOM 788 C CA . ALA A 1 102 ? 5.841 -7.202 -7.253 1.00 90.12 102 ALA A CA 1
ATOM 789 C C . ALA A 1 102 ? 6.230 -7.634 -5.828 1.00 90.12 102 ALA A C 1
ATOM 791 O O . ALA A 1 102 ? 6.451 -6.790 -4.961 1.00 90.12 102 ALA A O 1
ATOM 792 N N . LYS A 1 103 ? 6.404 -8.942 -5.583 1.00 91.19 103 LYS A N 1
ATOM 793 C CA . LYS A 1 103 ? 6.861 -9.458 -4.278 1.00 91.19 103 LYS A CA 1
ATOM 794 C C . LYS A 1 103 ? 8.228 -8.907 -3.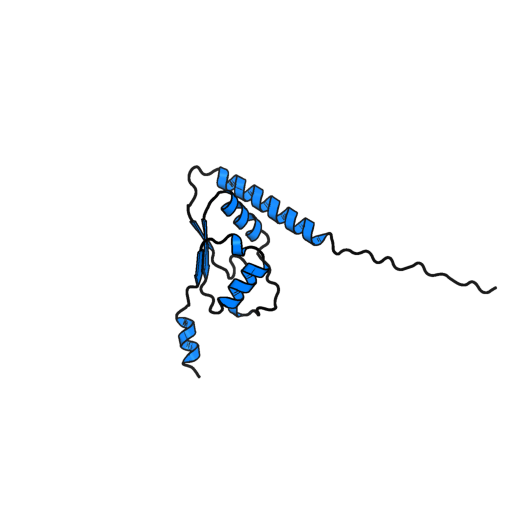881 1.00 91.19 103 LYS A C 1
ATOM 796 O O . LYS A 1 103 ? 8.393 -8.469 -2.746 1.00 91.19 103 LYS A O 1
ATOM 801 N N . THR A 1 104 ? 9.172 -8.870 -4.823 1.00 93.00 104 THR A N 1
ATOM 802 C CA . THR A 1 104 ? 10.508 -8.300 -4.590 1.00 93.00 104 THR A CA 1
ATOM 803 C C . THR A 1 104 ? 10.419 -6.824 -4.201 1.00 93.00 104 THR A C 1
ATOM 805 O O . THR A 1 104 ? 11.142 -6.371 -3.318 1.00 93.00 104 THR A O 1
ATOM 808 N N . PHE A 1 105 ? 9.526 -6.060 -4.828 1.00 94.31 105 PHE A N 1
ATOM 809 C CA . PHE A 1 105 ? 9.328 -4.650 -4.504 1.00 94.31 105 PHE A CA 1
ATOM 810 C C . PHE A 1 105 ? 8.717 -4.456 -3.118 1.00 94.31 105 PHE A C 1
ATOM 812 O O . PHE A 1 105 ? 9.212 -3.633 -2.355 1.00 94.31 105 PHE A O 1
ATOM 819 N N . LEU A 1 106 ? 7.718 -5.259 -2.746 1.00 93.69 106 LEU A N 1
ATOM 820 C CA . LEU A 1 106 ? 7.139 -5.239 -1.398 1.00 93.69 106 LEU A CA 1
ATOM 821 C C . LEU A 1 106 ? 8.174 -5.568 -0.310 1.00 93.69 106 LEU A C 1
ATOM 823 O O . LEU A 1 106 ? 8.143 -4.958 0.761 1.00 93.69 106 LEU A O 1
ATOM 827 N N . ASP A 1 107 ? 9.084 -6.508 -0.588 1.00 93.88 107 ASP A N 1
ATOM 828 C CA . ASP A 1 107 ? 10.218 -6.837 0.285 1.00 93.88 107 ASP A CA 1
ATOM 829 C C . ASP A 1 107 ? 11.184 -5.648 0.411 1.00 93.88 107 ASP A C 1
ATOM 831 O O . ASP A 1 107 ? 11.487 -5.216 1.522 1.00 93.88 107 ASP A O 1
ATOM 835 N N . LYS A 1 108 ? 11.619 -5.066 -0.715 1.00 94.25 108 LYS A N 1
ATOM 836 C CA . LYS A 1 108 ? 12.536 -3.910 -0.734 1.00 94.25 108 LYS A CA 1
ATOM 837 C C . LYS A 1 108 ? 11.974 -2.679 -0.025 1.00 94.25 108 LYS A C 1
ATOM 839 O O . LYS A 1 108 ? 12.723 -1.945 0.608 1.00 94.25 108 LYS A O 1
ATOM 844 N N . LEU A 1 109 ? 10.666 -2.463 -0.130 1.00 92.38 109 LEU A N 1
ATOM 845 C CA . LEU A 1 109 ? 9.960 -1.354 0.514 1.00 92.38 109 LEU A CA 1
ATOM 846 C C . LEU A 1 109 ? 9.684 -1.604 2.005 1.00 92.38 109 LEU A C 1
ATOM 848 O O . LEU A 1 109 ? 9.201 -0.705 2.688 1.00 92.38 109 LEU A O 1
ATOM 852 N N . GLY A 1 110 ? 9.948 -2.812 2.516 1.00 92.44 110 GLY A N 1
ATOM 853 C CA . GLY A 1 110 ? 9.728 -3.166 3.920 1.00 92.44 110 GLY A CA 1
ATOM 854 C C . GLY A 1 110 ? 8.255 -3.270 4.333 1.00 92.44 110 GLY A C 1
ATOM 855 O O . GLY A 1 110 ? 7.962 -3.360 5.522 1.00 92.44 110 GLY A O 1
ATOM 856 N N . ILE A 1 111 ? 7.318 -3.278 3.377 1.00 92.75 111 ILE A N 1
ATOM 857 C CA . ILE A 1 111 ? 5.866 -3.270 3.645 1.00 92.75 111 ILE A CA 1
ATOM 858 C C . ILE A 1 111 ? 5.212 -4.647 3.525 1.00 92.75 111 ILE A C 1
ATOM 860 O O . ILE A 1 111 ? 4.038 -4.802 3.845 1.00 92.75 111 ILE A O 1
ATOM 864 N N . LYS A 1 112 ? 5.946 -5.679 3.100 1.00 90.56 112 LYS A N 1
ATOM 865 C CA . LYS A 1 112 ? 5.384 -7.028 2.929 1.00 90.56 112 LYS A CA 1
ATOM 866 C C . LYS A 1 112 ? 4.736 -7.586 4.199 1.00 90.56 112 LYS A C 1
ATOM 868 O O . LYS A 1 112 ? 3.699 -8.229 4.106 1.00 90.56 112 LYS A O 1
ATOM 873 N N . SER A 1 113 ? 5.306 -7.301 5.371 1.00 89.75 113 SER A N 1
ATOM 874 C CA . SER A 1 113 ? 4.798 -7.755 6.677 1.00 89.75 113 SER A CA 1
ATOM 875 C C . SER A 1 113 ? 3.515 -7.049 7.137 1.00 89.75 113 SER A C 1
ATOM 877 O O . SER A 1 113 ? 3.006 -7.331 8.224 1.00 89.75 113 SER A O 1
ATOM 879 N N . ILE A 1 114 ? 3.017 -6.080 6.367 1.00 89.81 114 ILE A N 1
ATOM 880 C CA . ILE A 1 114 ? 1.737 -5.414 6.618 1.00 89.81 114 ILE A CA 1
ATOM 881 C C . ILE A 1 114 ? 0.585 -6.233 6.026 1.00 89.81 114 ILE A C 1
ATOM 883 O O . ILE A 1 114 ? -0.512 -6.232 6.574 1.00 89.81 114 ILE A O 1
ATOM 887 N N . PHE A 1 115 ? 0.834 -6.960 4.937 1.00 87.50 115 PHE A N 1
ATOM 888 C CA . PHE A 1 115 ? -0.211 -7.663 4.206 1.00 87.50 115 PHE A CA 1
ATOM 889 C C . PHE A 1 115 ? -0.410 -9.076 4.756 1.00 87.50 115 PHE A C 1
ATOM 891 O O . PHE A 1 115 ? 0.485 -9.915 4.657 1.00 87.50 115 PHE A O 1
ATOM 898 N N . GLY A 1 116 ? -1.597 -9.348 5.304 1.00 72.19 116 GLY A N 1
ATOM 899 C CA . GLY A 1 116 ? -1.969 -10.674 5.816 1.00 72.19 116 GLY A CA 1
ATOM 900 C C . GLY A 1 116 ? -2.291 -11.678 4.704 1.00 72.19 116 GLY A C 1
ATOM 901 O O . GLY A 1 116 ? -2.104 -12.880 4.875 1.00 72.19 116 GLY A O 1
ATOM 902 N N . ALA A 1 117 ? -2.724 -11.183 3.541 1.00 71.31 117 ALA A N 1
ATOM 903 C CA . ALA A 1 117 ? -2.995 -11.983 2.352 1.00 71.31 117 ALA A CA 1
ATOM 904 C C . ALA A 1 117 ? -2.578 -11.237 1.074 1.00 71.31 117 ALA A C 1
ATOM 906 O O . ALA A 1 117 ? -2.764 -10.026 0.943 1.00 71.31 117 ALA A O 1
ATOM 907 N N . GLN A 1 118 ? -2.023 -11.972 0.109 1.00 69.44 118 GLN A N 1
ATOM 908 C CA . GLN A 1 118 ? -1.629 -11.453 -1.202 1.00 69.44 118 GLN A CA 1
ATOM 909 C C . GLN A 1 118 ? -2.280 -12.313 -2.282 1.00 69.44 118 GLN A C 1
ATOM 911 O O . GLN A 1 118 ? -1.962 -13.497 -2.398 1.00 69.44 118 GLN A O 1
ATOM 916 N N . VAL A 1 119 ? -3.181 -11.729 -3.070 1.00 61.84 119 VAL A N 1
ATOM 917 C CA . VAL A 1 119 ? -3.832 -12.412 -4.191 1.00 61.84 119 VAL A CA 1
ATOM 918 C C . VAL A 1 119 ? -3.341 -11.790 -5.493 1.00 61.84 119 VAL A C 1
ATOM 920 O O . VAL A 1 119 ? -3.544 -10.608 -5.761 1.00 61.84 119 VAL A O 1
ATOM 923 N N . SER A 1 120 ? -2.682 -12.596 -6.322 1.00 63.12 120 SER A N 1
ATOM 924 C CA . SER A 1 120 ? -2.344 -12.219 -7.695 1.00 63.12 120 SER A CA 1
ATOM 925 C C . SER A 1 120 ? -3.450 -12.727 -8.611 1.00 63.12 120 SER A C 1
ATOM 927 O O . SER A 1 120 ? -3.590 -13.935 -8.801 1.00 63.12 120 SER A O 1
ATOM 929 N N . LEU A 1 121 ? -4.256 -11.818 -9.160 1.00 55.75 121 LEU A N 1
ATOM 930 C CA . LEU A 1 121 ? -5.245 -12.167 -10.172 1.00 55.75 121 LEU A CA 1
ATOM 931 C C . LEU A 1 121 ? -4.523 -12.208 -11.515 1.00 55.75 121 LEU A C 1
ATOM 933 O O . LEU A 1 121 ? -4.306 -11.178 -12.145 1.00 55.75 121 LEU A O 1
ATOM 937 N N . ILE A 1 122 ? -4.114 -13.402 -11.940 1.00 52.44 122 ILE A N 1
ATOM 938 C CA . ILE A 1 122 ? -3.498 -13.598 -13.254 1.00 52.44 122 ILE A CA 1
ATOM 939 C C . ILE A 1 122 ? -4.532 -13.173 -14.300 1.00 52.44 122 ILE A C 1
ATOM 941 O O . ILE A 1 122 ? -5.577 -13.806 -14.449 1.00 52.44 122 ILE A O 1
ATOM 945 N N . SER A 1 123 ? -4.268 -12.068 -14.999 1.00 48.69 123 SER A N 1
ATOM 946 C CA . SER A 1 123 ? -5.131 -11.636 -16.093 1.00 48.69 123 SER A CA 1
ATOM 947 C C . SER A 1 123 ? -5.121 -12.705 -17.196 1.00 48.69 123 SER A C 1
ATOM 949 O O . SER A 1 123 ? -4.036 -13.070 -17.663 1.00 48.69 123 SER A O 1
ATOM 951 N N . PRO A 1 124 ? -6.285 -13.172 -17.690 1.00 50.69 124 PRO A N 1
ATOM 952 C CA . PRO A 1 124 ? -6.341 -14.105 -18.817 1.00 50.69 124 PRO A CA 1
ATOM 953 C C . PRO A 1 124 ? -5.761 -13.513 -20.116 1.00 50.69 124 PRO A C 1
ATOM 955 O O . PRO A 1 124 ? -5.506 -14.251 -21.062 1.00 50.69 124 PRO A O 1
ATOM 958 N N . PHE A 1 125 ? -5.484 -12.203 -20.170 1.00 48.59 125 PHE A N 1
ATOM 959 C CA . PHE A 1 125 ? -4.826 -11.572 -21.319 1.00 48.59 125 PHE A CA 1
ATOM 960 C C . PHE A 1 125 ? -3.365 -12.005 -21.521 1.00 48.59 125 PHE A C 1
ATOM 962 O O . PHE A 1 125 ? -2.866 -11.909 -22.638 1.00 48.59 125 PHE A O 1
ATOM 969 N N . SER A 1 126 ? -2.675 -12.519 -20.495 1.00 47.34 126 SER A N 1
ATOM 970 C CA . SER A 1 126 ? -1.276 -12.954 -20.643 1.00 47.34 126 SER A CA 1
ATOM 971 C C . SER A 1 126 ? -1.137 -14.254 -21.455 1.00 47.34 126 SER A C 1
ATOM 973 O O . SER A 1 126 ? -0.128 -14.453 -22.127 1.00 47.34 126 SER A O 1
ATOM 975 N N . ILE A 1 127 ? -2.178 -15.096 -21.500 1.00 48.00 127 ILE A N 1
ATOM 976 C CA . ILE A 1 127 ? -2.155 -16.350 -22.274 1.00 48.00 127 ILE A CA 1
ATOM 977 C C . ILE A 1 127 ? -2.191 -16.078 -23.791 1.00 48.00 127 ILE A C 1
ATOM 979 O O . ILE A 1 127 ? -1.653 -16.856 -24.573 1.00 48.00 127 ILE A O 1
ATOM 983 N N . TYR A 1 128 ? -2.759 -14.946 -24.225 1.00 46.38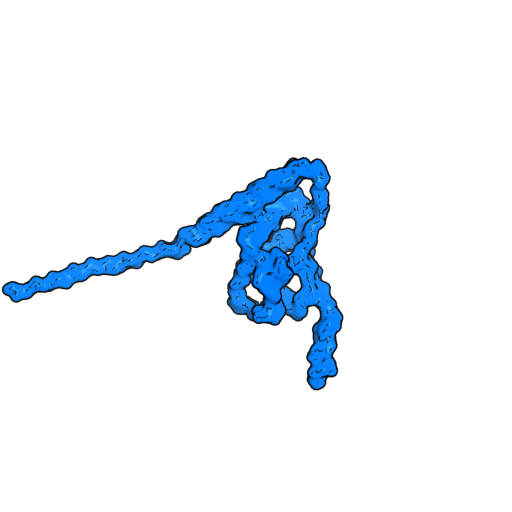 128 TYR A N 1
ATOM 984 C CA . TYR A 1 128 ? -2.891 -14.623 -25.650 1.00 46.38 128 TYR A CA 1
ATOM 985 C C . TYR A 1 128 ? -1.589 -14.142 -26.307 1.00 46.38 128 TYR A C 1
ATOM 987 O O . TYR A 1 128 ? -1.439 -14.304 -27.514 1.00 46.38 128 TYR A O 1
ATOM 995 N N . ASN A 1 129 ? -0.615 -13.636 -25.543 1.00 42.44 129 ASN A N 1
ATOM 996 C CA . ASN A 1 129 ? 0.694 -13.261 -26.100 1.00 42.44 129 ASN A CA 1
ATOM 997 C C . ASN A 1 129 ? 1.668 -14.443 -26.224 1.00 42.44 129 ASN A C 1
ATOM 999 O O . ASN A 1 129 ? 2.672 -14.314 -26.913 1.00 42.44 129 ASN A O 1
ATOM 1003 N N . SER A 1 130 ? 1.373 -15.602 -25.622 1.00 37.44 130 SER A N 1
ATOM 1004 C CA . SER A 1 130 ? 2.156 -16.826 -25.862 1.00 37.44 130 SER A CA 1
ATOM 1005 C C . SER A 1 130 ? 1.654 -17.646 -27.060 1.00 37.44 130 SER A C 1
ATOM 1007 O O . SER A 1 130 ? 2.286 -18.637 -27.413 1.00 37.44 130 SER A O 1
ATOM 1009 N N . LEU A 1 131 ? 0.525 -17.256 -27.664 1.00 37.03 131 LEU A N 1
ATOM 1010 C CA . LEU A 1 131 ? -0.109 -17.915 -28.819 1.00 37.03 131 LEU A CA 1
ATOM 1011 C C . LEU A 1 131 ? -0.042 -17.073 -30.110 1.00 37.03 131 LEU A C 1
ATOM 1013 O O . LEU A 1 131 ? -0.560 -17.491 -31.140 1.00 37.03 131 LEU A O 1
ATOM 1017 N N . MET A 1 132 ? 0.604 -15.904 -30.060 1.00 39.88 132 MET A N 1
ATOM 1018 C CA . MET A 1 132 ? 0.919 -15.038 -31.206 1.00 39.88 132 MET A CA 1
ATOM 1019 C C . MET A 1 132 ? 2.446 -14.946 -31.400 1.00 39.88 132 MET A C 1
ATOM 1021 O O . MET A 1 132 ? 3.010 -13.857 -31.488 1.00 39.88 132 MET A O 1
ATOM 1025 N N . LEU A 1 133 ? 3.115 -16.102 -31.430 1.00 38.50 133 LEU A N 1
ATOM 1026 C CA . LEU A 1 133 ? 4.453 -16.297 -32.000 1.00 38.50 133 LEU A CA 1
ATOM 1027 C C . LEU A 1 133 ? 4.452 -17.575 -32.839 1.00 38.50 133 LEU A C 1
ATOM 1029 O O . LEU A 1 133 ? 3.914 -18.589 -32.340 1.00 38.50 133 LEU A O 1
#

Solvent-accessible surface area (backbone atoms only — not comparable to full-atom values): 8147 Å² total; per-residue (Å²): 141,83,84,84,81,79,78,80,81,83,78,83,76,82,75,83,70,63,64,63,57,54,53,52,56,48,25,50,53,41,15,52,54,42,42,53,60,60,64,73,48,94,74,77,69,69,66,48,75,39,51,45,62,70,63,40,22,90,48,64,67,74,82,59,58,76,83,61,83,78,63,63,42,83,55,45,62,10,42,56,48,26,38,51,76,71,69,29,44,31,30,40,49,33,59,57,89,41,63,69,44,52,51,49,45,32,54,76,69,69,50,49,89,63,45,84,44,77,47,75,47,73,48,76,70,64,62,58,65,74,71,72,118

Radius of gyration: 22.29 Å; Cα contacts (8 Å, |Δi|>4): 148; chains: 1; bounding box: 79×53×47 Å